Protein AF-A0A9W8YE17-F1 (afdb_monomer_lite)

Radius of gyration: 20.93 Å; chains: 1; bounding box: 46×34×62 Å

Sequence (144 aa):
MELRNLKTRTESGKFDDAQYILGQVRGTIGAIRYLSHTGTPEVNGFLTAIINNVGAQWRLSQQVHNANHPNDRTAIGDFWSEWVKDFYANFVIGNARNWAREAIDGLREAWTNSADPGAQQILDALTSLDTQLETLTIDTSLWF

Secondary structure (DSSP, 8-state):
--HHHHHHHHTS--HHHHHHHHHHHHHHHHHHHHHT--SSS-HHHHHHHHHHHHHHHHHHHHHHHHHH-TTS---HHHHHHHHHHHIIIIIIHHHHHHHHHHHHHHHHHHHTT---TTHHHHHHHHHHHHHHHHT-----TT--

pLDDT: mean 92.57, std 7.58, range [49.84, 98.31]

Structure (mmCIF, N/CA/C/O backbone):
data_AF-A0A9W8YE17-F1
#
_entry.id   AF-A0A9W8YE17-F1
#
loop_
_atom_site.group_PDB
_atom_site.id
_atom_site.type_symbol
_atom_site.label_atom_id
_atom_site.label_alt_id
_atom_site.label_comp_id
_atom_site.label_asym_id
_atom_site.label_entity_id
_atom_site.label_seq_id
_atom_site.pdbx_PDB_ins_code
_atom_site.Cartn_x
_atom_site.Cartn_y
_atom_site.Cartn_z
_atom_site.occupancy
_atom_site.B_iso_or_equiv
_atom_site.auth_seq_id
_atom_site.auth_comp_id
_atom_site.auth_asym_id
_atom_site.auth_atom_id
_atom_site.pdbx_PDB_model_num
ATOM 1 N N . MET A 1 1 ? -4.771 -12.500 -10.356 1.00 49.84 1 MET A N 1
ATOM 2 C CA . MET A 1 1 ? -3.600 -12.374 -11.250 1.00 49.84 1 MET A CA 1
ATOM 3 C C . MET A 1 1 ? -2.592 -13.428 -10.821 1.00 49.84 1 MET A C 1
ATOM 5 O O . MET A 1 1 ? -2.178 -13.392 -9.672 1.00 49.84 1 MET A O 1
ATOM 9 N N . GLU A 1 2 ? -2.282 -14.420 -11.657 1.00 54.09 2 GLU A N 1
ATOM 10 C CA . GLU A 1 2 ? -1.334 -15.476 -11.271 1.00 54.09 2 GLU A CA 1
ATOM 11 C C . GLU A 1 2 ? 0.106 -14.946 -11.272 1.00 54.09 2 GLU A C 1
ATOM 13 O O . GLU A 1 2 ? 0.588 -14.475 -12.302 1.00 54.09 2 GLU A O 1
ATOM 18 N N . LEU A 1 3 ? 0.806 -15.071 -10.140 1.00 57.03 3 LEU A N 1
ATOM 19 C CA . LEU A 1 3 ? 2.211 -14.662 -9.965 1.00 57.03 3 LEU A CA 1
ATOM 20 C C . LEU A 1 3 ? 3.154 -15.275 -11.019 1.00 57.03 3 LEU A C 1
ATOM 22 O O . LEU A 1 3 ? 4.118 -14.637 -11.433 1.00 57.03 3 LEU A O 1
ATOM 26 N N . ARG A 1 4 ? 2.835 -16.479 -11.519 1.00 60.03 4 ARG A N 1
ATOM 27 C CA . ARG A 1 4 ? 3.586 -17.152 -12.592 1.00 60.03 4 ARG A CA 1
ATOM 28 C C . ARG A 1 4 ? 3.620 -16.351 -13.895 1.00 60.03 4 ARG A C 1
ATOM 30 O O . ARG A 1 4 ? 4.678 -16.249 -14.502 1.00 60.03 4 ARG A O 1
ATOM 37 N N . ASN A 1 5 ? 2.512 -15.721 -14.283 1.00 72.44 5 ASN A N 1
ATOM 38 C CA . ASN A 1 5 ? 2.455 -14.915 -15.507 1.00 72.44 5 ASN A CA 1
ATOM 39 C C . ASN A 1 5 ? 3.241 -13.604 -15.389 1.00 72.44 5 ASN A C 1
ATOM 41 O O . ASN A 1 5 ? 3.601 -13.019 -16.405 1.00 72.44 5 ASN A O 1
ATOM 45 N N . LEU A 1 6 ? 3.491 -13.131 -14.168 1.00 72.38 6 LEU A N 1
ATOM 46 C CA . LEU A 1 6 ? 4.200 -11.880 -13.915 1.00 72.38 6 LEU A CA 1
ATOM 47 C C . LEU A 1 6 ? 5.708 -12.074 -14.073 1.00 72.38 6 LEU A C 1
ATOM 49 O O . LEU A 1 6 ? 6.324 -11.344 -14.842 1.00 72.38 6 LEU A O 1
ATOM 53 N N . LYS A 1 7 ? 6.249 -13.137 -13.460 1.00 79.00 7 LYS A N 1
ATOM 54 C CA . LYS A 1 7 ? 7.660 -13.524 -13.588 1.00 79.00 7 LYS A CA 1
ATOM 55 C C . LYS A 1 7 ? 8.067 -13.769 -15.047 1.00 79.00 7 LYS A C 1
ATOM 57 O O . LYS A 1 7 ? 9.062 -13.231 -15.523 1.00 79.00 7 LYS A O 1
ATOM 62 N N . THR A 1 8 ? 7.244 -14.509 -15.793 1.00 85.31 8 THR A N 1
ATOM 63 C CA . THR A 1 8 ? 7.493 -14.763 -17.220 1.00 85.31 8 THR A CA 1
ATOM 64 C C . THR A 1 8 ? 7.544 -13.476 -18.046 1.00 85.31 8 THR A C 1
ATOM 66 O O . THR A 1 8 ? 8.320 -13.391 -18.992 1.00 85.31 8 THR A O 1
ATOM 69 N N . ARG A 1 9 ? 6.738 -12.463 -17.703 1.00 85.50 9 ARG A N 1
ATOM 70 C CA . ARG A 1 9 ? 6.720 -11.181 -18.422 1.00 85.50 9 ARG A CA 1
ATOM 71 C C . ARG A 1 9 ? 7.920 -10.308 -18.078 1.00 85.50 9 ARG A C 1
ATOM 73 O O . ARG A 1 9 ? 8.522 -9.756 -18.995 1.00 85.50 9 ARG A O 1
ATOM 80 N N . THR A 1 10 ? 8.298 -10.221 -16.801 1.00 85.69 10 THR A N 1
ATOM 81 C CA . THR A 1 10 ? 9.501 -9.491 -16.355 1.00 85.69 10 THR A CA 1
ATOM 82 C C . THR A 1 10 ? 10.771 -10.015 -17.024 1.00 85.69 10 THR A C 1
ATOM 84 O O . THR A 1 10 ? 11.619 -9.226 -17.420 1.00 85.69 10 THR A O 1
ATOM 87 N N . GLU A 1 11 ? 10.863 -11.328 -17.237 1.00 86.44 11 GLU A N 1
ATOM 88 C CA . GLU A 1 11 ? 12.047 -11.987 -17.810 1.00 86.44 11 GLU A CA 1
ATOM 89 C C . GLU A 1 11 ? 12.011 -12.085 -19.347 1.00 86.44 11 GLU A C 1
ATOM 91 O O . GLU A 1 11 ? 12.956 -12.562 -19.969 1.00 86.44 11 GLU A O 1
ATOM 96 N N . SER A 1 12 ? 10.921 -11.657 -19.990 1.00 87.25 12 SER A N 1
ATOM 97 C CA . SER A 1 12 ? 10.678 -11.919 -21.418 1.00 87.25 12 SER A CA 1
ATOM 98 C C . SER A 1 12 ? 11.616 -11.180 -22.379 1.00 87.25 12 SER A C 1
ATOM 100 O O . SER A 1 12 ? 11.716 -11.571 -23.544 1.00 87.25 12 SER A O 1
ATOM 102 N N . GLY A 1 13 ? 12.223 -10.073 -21.936 1.00 84.75 13 GLY A N 1
ATOM 103 C CA . GLY A 1 13 ? 12.976 -9.148 -22.791 1.00 84.75 13 GLY A CA 1
ATOM 104 C C . GLY A 1 13 ? 12.131 -8.437 -23.861 1.00 84.75 13 GLY A C 1
ATOM 105 O O . GLY A 1 13 ? 12.689 -7.810 -24.758 1.00 84.75 13 GLY A O 1
ATOM 106 N N . LYS A 1 14 ? 10.794 -8.534 -23.810 1.00 90.00 14 LYS A N 1
ATOM 107 C CA . LYS A 1 14 ? 9.888 -7.927 -24.798 1.00 90.00 14 LYS A CA 1
ATOM 108 C C . LYS A 1 14 ? 9.396 -6.565 -24.338 1.00 90.00 14 LYS A C 1
ATOM 110 O O . LYS A 1 14 ? 8.910 -6.426 -23.216 1.00 90.00 14 LYS A O 1
ATOM 115 N N . PHE A 1 15 ? 9.451 -5.576 -25.230 1.00 89.12 15 PHE A N 1
ATOM 116 C CA . PHE A 1 15 ? 9.054 -4.199 -24.924 1.00 89.12 15 PHE A CA 1
ATOM 117 C C . PHE A 1 15 ? 7.623 -4.083 -24.381 1.00 89.12 15 PHE A C 1
ATOM 119 O O . PHE A 1 15 ? 7.409 -3.439 -23.356 1.00 89.12 15 PHE A O 1
ATOM 126 N N . ASP A 1 16 ? 6.654 -4.760 -25.000 1.00 90.56 16 ASP A N 1
ATOM 127 C CA . ASP A 1 16 ? 5.251 -4.719 -24.563 1.00 90.56 16 ASP A CA 1
ATOM 128 C C . ASP A 1 16 ? 5.052 -5.293 -23.154 1.00 90.56 16 ASP A C 1
ATOM 130 O O . ASP A 1 16 ? 4.290 -4.749 -22.350 1.00 90.56 16 ASP A O 1
ATOM 134 N N . ASP A 1 17 ? 5.770 -6.369 -22.826 1.00 91.44 17 ASP A N 1
ATOM 135 C CA . ASP A 1 17 ? 5.729 -6.967 -21.493 1.00 91.44 17 ASP A CA 1
ATOM 136 C C . ASP A 1 17 ? 6.375 -6.038 -20.456 1.00 91.44 17 ASP A C 1
ATOM 138 O O . ASP A 1 17 ? 5.831 -5.867 -19.362 1.00 91.44 17 ASP A O 1
ATOM 142 N N . ALA A 1 18 ? 7.467 -5.354 -20.812 1.00 92.31 18 ALA A N 1
ATOM 143 C CA . ALA A 1 18 ? 8.074 -4.339 -19.957 1.00 92.31 18 ALA A CA 1
ATOM 144 C C . ALA A 1 18 ? 7.129 -3.157 -19.699 1.00 92.31 18 ALA A C 1
ATOM 146 O O . ALA A 1 18 ? 6.943 -2.761 -18.547 1.00 92.31 18 ALA A O 1
ATOM 147 N N . GLN A 1 19 ? 6.467 -2.630 -20.733 1.00 92.69 19 GLN A N 1
ATOM 148 C CA . GLN A 1 19 ? 5.478 -1.557 -20.580 1.00 92.69 19 GLN A CA 1
ATOM 149 C C . GLN A 1 19 ? 4.294 -1.984 -19.710 1.00 92.69 19 GLN A C 1
ATOM 151 O O . GLN A 1 19 ? 3.849 -1.215 -18.854 1.00 92.69 19 GLN A O 1
ATOM 156 N N . TYR A 1 20 ? 3.810 -3.217 -19.880 1.00 92.12 20 TYR A N 1
ATOM 157 C CA . TYR A 1 20 ? 2.748 -3.765 -19.044 1.00 92.12 20 TYR A CA 1
ATOM 158 C C . TYR A 1 20 ? 3.152 -3.777 -17.566 1.00 92.12 20 TYR A C 1
ATOM 160 O O . TYR A 1 20 ? 2.420 -3.256 -16.722 1.00 92.12 20 TYR A O 1
ATOM 168 N N . ILE A 1 21 ? 4.328 -4.326 -17.248 1.00 93.06 21 ILE A N 1
ATOM 169 C CA . ILE A 1 21 ? 4.818 -4.426 -15.869 1.00 93.06 21 ILE A CA 1
ATOM 170 C C . ILE A 1 21 ? 5.080 -3.040 -15.269 1.00 93.06 21 ILE A C 1
ATOM 172 O O . ILE A 1 21 ? 4.636 -2.776 -14.151 1.00 93.06 21 ILE A O 1
ATOM 176 N N . LEU A 1 22 ? 5.696 -2.117 -16.018 1.00 95.12 22 LEU A N 1
ATOM 177 C CA . LEU A 1 22 ? 5.844 -0.718 -15.597 1.00 95.12 22 LEU A CA 1
ATOM 178 C C . LEU A 1 22 ? 4.485 -0.080 -15.278 1.00 95.12 22 LEU A C 1
ATOM 180 O O . LEU A 1 22 ? 4.355 0.643 -14.289 1.00 95.12 22 LEU A O 1
ATOM 184 N N . GLY A 1 23 ? 3.463 -0.362 -16.089 1.00 94.69 23 GLY A N 1
ATOM 185 C CA . GLY A 1 23 ? 2.087 0.063 -15.843 1.00 94.69 23 GLY A CA 1
ATOM 186 C C . GLY A 1 23 ? 1.524 -0.479 -14.528 1.00 94.69 23 GLY A C 1
ATOM 187 O O . GLY A 1 23 ? 0.930 0.280 -13.765 1.00 94.69 23 GLY A O 1
ATOM 188 N N . GLN A 1 24 ? 1.763 -1.756 -14.219 1.00 94.25 24 GLN A N 1
ATOM 189 C CA . GLN A 1 24 ? 1.333 -2.356 -12.952 1.00 94.25 24 GLN A CA 1
ATOM 190 C C . GLN A 1 24 ? 2.050 -1.724 -11.751 1.00 94.25 24 GLN A C 1
ATOM 192 O O . GLN A 1 24 ? 1.397 -1.358 -10.777 1.00 94.25 24 GLN A O 1
ATOM 197 N N . VAL A 1 25 ? 3.371 -1.524 -11.827 1.00 95.88 25 VAL A N 1
ATOM 198 C CA . VAL A 1 25 ? 4.145 -0.880 -10.749 1.00 95.88 25 VAL A CA 1
ATOM 199 C C . VAL A 1 25 ? 3.664 0.553 -10.504 1.00 95.88 25 VAL A C 1
ATOM 201 O O . VAL A 1 25 ? 3.418 0.940 -9.359 1.00 95.88 25 VAL A O 1
ATOM 204 N N . ARG A 1 26 ? 3.440 1.325 -11.576 1.00 97.00 26 ARG A N 1
ATOM 205 C CA . ARG A 1 26 ? 2.839 2.668 -11.499 1.00 97.00 26 ARG A CA 1
ATOM 206 C C . ARG A 1 26 ? 1.450 2.636 -10.869 1.00 97.00 26 ARG A C 1
ATOM 208 O O . ARG A 1 26 ? 1.154 3.487 -10.037 1.00 97.00 26 ARG A O 1
ATOM 215 N N . GLY A 1 27 ? 0.619 1.664 -11.243 1.00 95.62 27 GLY A N 1
ATOM 216 C CA . GLY A 1 27 ? -0.712 1.463 -10.673 1.00 95.62 27 GLY A CA 1
ATOM 217 C C . GLY A 1 27 ? -0.665 1.209 -9.167 1.00 95.62 27 GLY A C 1
ATOM 218 O O . GLY A 1 27 ? -1.382 1.866 -8.418 1.00 95.62 27 GLY A O 1
ATOM 219 N N . THR A 1 28 ? 0.234 0.335 -8.712 1.00 95.06 28 THR A N 1
ATOM 220 C CA . THR A 1 28 ? 0.440 0.040 -7.286 1.00 95.06 28 THR A CA 1
ATOM 221 C C . THR A 1 28 ? 0.881 1.280 -6.502 1.00 95.06 28 THR A C 1
ATOM 223 O O . THR A 1 28 ? 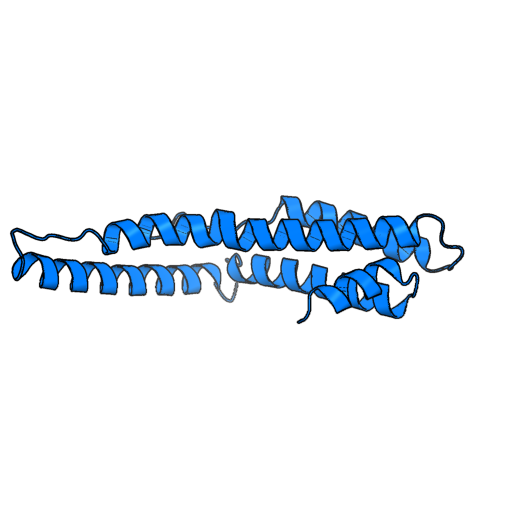0.281 1.606 -5.476 1.00 95.06 28 THR A O 1
ATOM 226 N N . ILE A 1 29 ? 1.876 2.023 -7.003 1.00 96.06 29 ILE A N 1
ATOM 227 C CA . ILE A 1 29 ? 2.320 3.294 -6.400 1.00 96.06 29 ILE A CA 1
ATOM 228 C C . ILE A 1 29 ? 1.167 4.305 -6.362 1.00 96.06 29 ILE A C 1
ATOM 230 O O . ILE A 1 29 ? 0.933 4.948 -5.337 1.00 96.06 29 ILE A O 1
ATOM 234 N N . GLY A 1 30 ? 0.439 4.438 -7.472 1.00 96.12 30 GLY A N 1
ATOM 235 C CA . GLY A 1 30 ? -0.695 5.345 -7.607 1.00 96.12 30 GLY A CA 1
ATOM 236 C C . GLY A 1 30 ? -1.819 5.030 -6.624 1.00 96.12 30 GLY A C 1
ATOM 237 O O . GLY A 1 30 ? -2.329 5.945 -5.986 1.00 96.12 30 GLY A O 1
ATOM 238 N N . ALA A 1 31 ? -2.156 3.753 -6.440 1.00 95.00 31 ALA A N 1
ATOM 239 C CA . ALA A 1 31 ? -3.185 3.319 -5.500 1.00 95.00 31 ALA A CA 1
ATOM 240 C C . ALA A 1 31 ? -2.826 3.672 -4.050 1.00 95.00 31 ALA A C 1
ATOM 242 O O . ALA A 1 31 ? -3.662 4.210 -3.328 1.00 95.00 31 ALA A O 1
ATOM 243 N N . ILE A 1 32 ? -1.577 3.442 -3.632 1.00 95.62 32 ILE A N 1
ATOM 244 C CA . ILE A 1 32 ? -1.134 3.814 -2.280 1.00 95.62 32 ILE A CA 1
ATOM 245 C C . ILE A 1 32 ? -1.163 5.331 -2.108 1.00 95.62 32 ILE A C 1
ATOM 247 O O . ILE A 1 32 ? -1.734 5.826 -1.142 1.00 95.62 32 ILE A O 1
ATOM 251 N N . ARG A 1 33 ? -0.624 6.088 -3.069 1.00 95.50 33 ARG A N 1
ATOM 252 C CA . ARG A 1 33 ? -0.662 7.558 -3.020 1.00 95.50 33 ARG A CA 1
ATOM 253 C C . ARG A 1 33 ? -2.080 8.112 -2.999 1.00 95.50 33 ARG A C 1
ATOM 255 O O . ARG A 1 33 ? -2.312 9.126 -2.351 1.00 95.50 33 ARG A O 1
ATOM 262 N N . TYR A 1 34 ? -3.009 7.456 -3.688 1.00 94.69 34 TYR A N 1
ATOM 263 C CA . TYR A 1 34 ? -4.419 7.813 -3.659 1.00 94.69 34 TYR A CA 1
ATOM 264 C C . TYR A 1 34 ? -5.003 7.643 -2.253 1.00 94.69 34 TYR A C 1
ATOM 266 O O . TYR A 1 34 ? -5.618 8.575 -1.752 1.00 94.69 34 TYR A O 1
ATOM 274 N N . LEU A 1 35 ? -4.747 6.517 -1.574 1.00 94.62 35 LEU A N 1
ATOM 275 C CA . LEU A 1 35 ? -5.187 6.302 -0.184 1.00 94.62 35 LEU A CA 1
ATOM 276 C C . LEU A 1 35 ? -4.593 7.318 0.804 1.00 94.62 35 LEU A C 1
ATOM 278 O O . LEU A 1 35 ? -5.202 7.624 1.829 1.00 94.62 35 LEU A O 1
ATOM 282 N N . SER A 1 36 ? -3.422 7.856 0.484 1.00 94.31 36 SER A N 1
ATOM 283 C CA . SER A 1 36 ? -2.718 8.863 1.286 1.00 94.31 36 SER A CA 1
ATOM 284 C C . SER A 1 36 ? -3.016 10.297 0.863 1.00 94.31 36 SER A C 1
ATOM 286 O O . SER A 1 36 ? -2.409 11.229 1.385 1.00 94.31 36 SER A O 1
ATOM 288 N N . HIS A 1 37 ? -3.909 10.502 -0.106 1.00 95.31 37 HIS A N 1
ATOM 289 C CA . HIS A 1 37 ? -4.169 11.823 -0.649 1.00 95.31 37 HIS A CA 1
ATOM 290 C C . HIS A 1 37 ? -4.983 12.679 0.332 1.00 95.31 37 HIS A C 1
ATOM 292 O O . HIS A 1 37 ? -6.090 12.311 0.723 1.00 95.31 37 HIS A O 1
ATOM 298 N N . THR A 1 38 ? -4.436 13.842 0.690 1.00 92.88 38 THR A N 1
ATOM 299 C CA . THR A 1 38 ? -5.042 14.840 1.594 1.00 92.88 38 THR A CA 1
ATOM 300 C C . THR A 1 38 ? -5.574 16.079 0.860 1.00 92.88 38 THR A C 1
ATOM 302 O O . THR A 1 38 ? -6.041 17.021 1.490 1.00 92.88 38 THR A O 1
ATOM 305 N N . GLY A 1 39 ? -5.478 16.106 -0.476 1.00 90.81 39 GLY A N 1
ATOM 306 C CA . GLY A 1 39 ? -5.996 17.189 -1.317 1.00 90.81 39 GLY A CA 1
ATOM 307 C C . GLY A 1 39 ? -7.496 17.056 -1.592 1.00 90.81 39 GLY A C 1
ATOM 308 O O . GLY A 1 39 ? -8.233 16.497 -0.794 1.00 90.81 39 GLY A O 1
ATOM 309 N N . THR A 1 40 ? -7.975 17.582 -2.724 1.00 91.75 40 THR A N 1
ATOM 310 C CA . THR A 1 40 ? -9.370 17.389 -3.162 1.00 91.75 40 THR A CA 1
ATOM 311 C C . THR A 1 40 ? -9.436 16.286 -4.226 1.00 91.75 40 THR A C 1
ATOM 313 O O . THR A 1 40 ? -8.882 16.488 -5.309 1.00 91.75 40 THR A O 1
ATOM 316 N N . PRO A 1 41 ? -10.138 15.159 -3.979 1.00 91.25 41 PRO A N 1
ATOM 317 C CA . PRO A 1 41 ? -10.881 14.809 -2.758 1.00 91.25 41 PRO A CA 1
ATOM 318 C C . PRO A 1 41 ? -9.978 14.332 -1.606 1.00 91.25 41 PRO A C 1
ATOM 320 O O . PRO A 1 41 ? -8.935 13.732 -1.848 1.00 91.25 41 PRO A O 1
ATOM 323 N N . GLU A 1 42 ? -10.401 14.536 -0.354 1.00 94.44 42 GLU A N 1
ATOM 324 C CA . GLU A 1 42 ? -9.618 14.165 0.840 1.00 94.44 42 GLU A CA 1
ATOM 325 C C . GLU A 1 42 ? -9.747 12.662 1.146 1.00 94.44 42 GLU A C 1
ATOM 327 O O . GLU A 1 42 ? -10.441 12.231 2.068 1.00 94.44 42 GLU A O 1
ATOM 332 N N . VAL A 1 43 ? -9.112 11.831 0.318 1.00 96.88 43 VAL A N 1
ATOM 333 C CA . VAL A 1 43 ? -9.239 10.364 0.369 1.00 96.88 43 VAL A CA 1
ATOM 334 C C . VAL A 1 43 ? -8.744 9.791 1.694 1.00 96.88 43 VAL A C 1
ATOM 336 O O . VAL A 1 43 ? -9.400 8.912 2.253 1.00 96.88 43 VAL A O 1
ATOM 339 N N . ASN A 1 44 ? -7.624 10.287 2.226 1.00 96.19 44 ASN A N 1
ATOM 340 C CA . ASN A 1 44 ? -7.102 9.810 3.507 1.00 96.19 44 ASN A CA 1
ATOM 341 C C . ASN A 1 44 ? -8.057 10.133 4.673 1.00 96.19 44 ASN A C 1
ATOM 343 O O . ASN A 1 44 ? -8.249 9.301 5.563 1.00 96.19 44 ASN A O 1
ATOM 347 N N . GLY A 1 45 ? -8.732 11.286 4.625 1.00 96.56 45 GLY A N 1
ATOM 348 C CA . GLY A 1 45 ? -9.783 11.649 5.577 1.00 96.56 45 GLY A CA 1
ATOM 349 C C . GLY A 1 45 ? -10.988 10.707 5.493 1.00 96.56 45 GLY A C 1
ATOM 350 O O . GLY A 1 45 ? -11.459 10.204 6.515 1.00 96.56 45 GLY A O 1
ATOM 351 N N . PHE A 1 46 ? -11.439 10.371 4.279 1.00 96.56 46 PHE A N 1
ATOM 352 C CA . PHE A 1 46 ? -12.495 9.368 4.088 1.00 96.56 46 PHE A CA 1
ATOM 353 C C . PHE A 1 46 ? -12.091 7.980 4.601 1.00 96.56 46 PHE A C 1
ATOM 355 O O . PHE A 1 46 ? -12.884 7.326 5.280 1.00 96.56 46 PHE A O 1
ATOM 362 N N . LEU A 1 47 ? -10.863 7.535 4.319 1.00 96.31 47 LEU A N 1
ATOM 363 C CA . LEU A 1 47 ? -10.339 6.273 4.842 1.00 96.31 47 LEU A CA 1
ATOM 364 C C . LEU A 1 47 ? -10.328 6.281 6.376 1.00 96.31 47 LEU A C 1
ATOM 366 O O . LEU A 1 47 ? -10.828 5.345 6.995 1.00 96.31 47 LEU A O 1
ATOM 370 N N . THR A 1 48 ? -9.837 7.360 6.985 1.00 96.75 48 THR A N 1
ATOM 371 C CA . THR A 1 48 ? -9.836 7.555 8.441 1.00 96.75 48 THR A CA 1
ATOM 372 C C . THR A 1 48 ? -11.242 7.439 9.029 1.00 96.75 48 THR A C 1
ATOM 374 O O . THR A 1 48 ? -11.450 6.703 9.995 1.00 96.75 48 THR A O 1
ATOM 377 N N . ALA A 1 49 ? -12.238 8.086 8.416 1.00 97.50 49 ALA A N 1
ATOM 378 C CA . ALA A 1 49 ? -13.626 8.002 8.864 1.00 97.50 49 ALA A CA 1
ATOM 379 C C . ALA A 1 49 ? -14.171 6.562 8.820 1.00 97.50 49 ALA A C 1
ATOM 381 O O . ALA A 1 49 ? -14.845 6.130 9.758 1.00 97.50 49 ALA A O 1
ATOM 382 N N . ILE A 1 50 ? -13.847 5.799 7.768 1.00 96.56 50 ILE A N 1
ATOM 383 C CA . ILE A 1 50 ? -14.241 4.388 7.640 1.00 96.56 50 ILE A CA 1
ATOM 384 C C . ILE A 1 50 ? -13.589 3.542 8.739 1.00 96.56 50 ILE A C 1
ATOM 386 O O . ILE A 1 50 ? -14.289 2.808 9.439 1.00 96.56 50 ILE A O 1
ATOM 390 N N . ILE A 1 51 ? -12.270 3.659 8.926 1.00 97.31 51 ILE A N 1
ATOM 391 C CA . ILE A 1 51 ? -11.532 2.880 9.933 1.00 97.31 51 ILE A CA 1
ATOM 392 C C . ILE A 1 51 ? -12.058 3.158 11.346 1.00 97.31 51 ILE A C 1
ATOM 394 O O . ILE A 1 51 ? -12.296 2.220 12.116 1.00 97.31 51 ILE A O 1
ATOM 398 N N . ASN A 1 52 ? -12.305 4.428 11.671 1.00 97.38 52 ASN A N 1
ATOM 399 C CA . ASN A 1 52 ? -12.816 4.826 12.981 1.00 97.38 52 ASN A CA 1
ATOM 400 C C . ASN A 1 52 ? -14.258 4.349 13.192 1.00 97.38 52 ASN A C 1
ATOM 402 O O . ASN A 1 52 ? -14.602 3.898 14.286 1.00 97.38 52 ASN A O 1
ATOM 406 N N . ASN A 1 53 ? -15.093 4.372 12.147 1.00 97.88 53 ASN A N 1
ATOM 407 C CA . ASN A 1 53 ? -16.457 3.856 12.227 1.00 97.88 53 ASN A CA 1
ATOM 408 C C . ASN A 1 53 ? -16.486 2.348 12.514 1.00 97.88 53 ASN A C 1
ATOM 410 O O . ASN A 1 53 ? -17.190 1.916 13.427 1.00 97.88 53 ASN A O 1
ATOM 414 N N . VAL A 1 54 ? -15.683 1.553 11.800 1.00 97.25 54 VAL A N 1
ATOM 415 C CA . VAL A 1 54 ? -15.573 0.107 12.055 1.00 97.25 54 VAL A CA 1
ATOM 416 C C . VAL A 1 54 ? -15.043 -0.154 13.470 1.00 97.25 54 VAL A C 1
ATOM 418 O O . VAL A 1 54 ? -15.582 -0.996 14.187 1.00 97.25 54 VAL A O 1
ATOM 421 N N . GLY A 1 55 ? -14.056 0.624 13.925 1.00 97.19 55 GLY A N 1
ATOM 422 C CA . GLY A 1 55 ? -13.549 0.532 15.297 1.00 97.19 55 GLY A CA 1
ATOM 423 C C . GLY A 1 55 ? -14.612 0.822 16.359 1.00 97.19 55 GLY A C 1
ATOM 424 O O . GLY A 1 55 ? -14.695 0.111 17.363 1.00 97.19 55 GLY A O 1
ATOM 425 N N . ALA A 1 56 ? -15.479 1.811 16.130 1.00 97.62 56 ALA A N 1
ATOM 426 C CA . ALA A 1 56 ? -16.599 2.105 17.022 1.00 97.62 56 ALA A CA 1
ATOM 427 C C . ALA A 1 56 ? -17.598 0.935 17.106 1.00 97.62 56 ALA A C 1
ATOM 429 O O . ALA A 1 56 ? -18.071 0.612 18.197 1.00 97.62 56 ALA A O 1
ATOM 430 N N . GLN A 1 57 ? -17.870 0.255 15.987 1.00 97.50 57 GLN A N 1
ATOM 431 C CA . GLN A 1 57 ? -18.745 -0.923 15.962 1.00 97.50 57 GLN A CA 1
ATOM 432 C C . GLN A 1 57 ? -18.144 -2.110 16.732 1.00 97.50 57 GLN A C 1
ATOM 434 O O . GL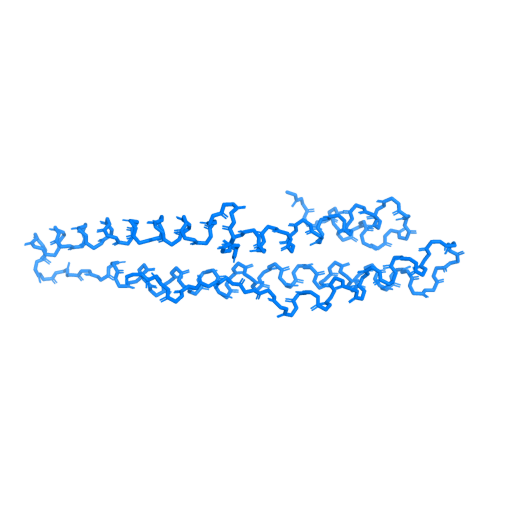N A 1 57 ? -18.856 -2.778 17.490 1.00 97.50 57 GLN A O 1
ATOM 439 N N . TRP A 1 58 ? -16.831 -2.344 16.611 1.00 97.56 58 TRP A N 1
ATOM 440 C CA . TRP A 1 58 ? -16.138 -3.362 17.407 1.00 97.56 58 TRP A CA 1
ATOM 441 C C . TRP A 1 58 ? -16.183 -3.058 18.903 1.00 97.56 58 TRP A C 1
ATOM 443 O O . TRP A 1 58 ? -16.496 -3.945 19.697 1.00 97.56 58 TRP A O 1
ATOM 453 N N . ARG A 1 59 ? -15.945 -1.801 19.301 1.00 97.69 59 ARG A N 1
ATOM 454 C CA . ARG A 1 59 ? -16.030 -1.377 20.709 1.00 97.69 59 ARG A CA 1
ATOM 455 C C . ARG A 1 59 ? -17.438 -1.532 21.276 1.00 97.69 59 ARG A C 1
ATOM 457 O O . ARG A 1 59 ? -17.585 -2.010 22.398 1.00 97.69 59 ARG A O 1
ATOM 464 N N . LEU A 1 60 ? -18.470 -1.177 20.512 1.00 97.38 60 LEU A N 1
ATOM 465 C CA . LEU A 1 60 ? -19.856 -1.383 20.932 1.00 97.38 60 LEU A CA 1
ATOM 466 C C . LEU A 1 60 ? -20.151 -2.875 21.140 1.00 97.38 60 LEU A C 1
ATOM 468 O O . LEU A 1 60 ? -20.682 -3.268 22.177 1.00 97.38 60 LEU A O 1
ATOM 472 N N . SER A 1 61 ? -19.745 -3.713 20.186 1.00 96.69 61 SER A N 1
ATOM 473 C CA . SER A 1 61 ? -19.930 -5.167 20.269 1.00 96.69 61 SER A CA 1
ATOM 474 C C . SER A 1 61 ? -19.198 -5.763 21.477 1.00 96.69 61 SER A C 1
ATOM 476 O O . SER A 1 61 ? -19.769 -6.565 22.214 1.00 96.69 61 SER A O 1
ATOM 478 N N . GLN A 1 62 ? -17.969 -5.309 21.743 1.00 97.75 62 GLN A N 1
ATOM 479 C CA . GLN A 1 62 ? -17.195 -5.669 22.933 1.00 97.75 62 GLN A CA 1
ATOM 480 C C . GLN A 1 62 ? -17.928 -5.310 24.228 1.00 97.75 62 GLN A C 1
ATOM 482 O O . GLN A 1 62 ? -17.983 -6.123 25.149 1.00 97.75 62 GLN A O 1
ATOM 487 N N . GLN A 1 63 ? -18.482 -4.097 24.322 1.00 97.94 63 GLN A N 1
ATOM 488 C CA . GLN A 1 63 ? -19.207 -3.647 25.513 1.00 97.94 63 GLN A CA 1
ATOM 489 C C . GLN A 1 63 ? -20.423 -4.532 25.788 1.00 97.94 63 GLN A C 1
ATOM 491 O O . GLN A 1 63 ? -20.603 -4.986 26.918 1.00 97.94 63 GLN A O 1
ATOM 496 N N . VAL A 1 64 ? -21.213 -4.828 24.752 1.00 98.00 64 VAL A N 1
ATOM 497 C CA . VAL A 1 64 ? -22.388 -5.703 24.862 1.00 98.00 64 VAL A CA 1
ATOM 498 C C . VAL A 1 64 ? -21.981 -7.125 25.256 1.00 98.00 64 VAL A C 1
ATOM 500 O O . VAL A 1 64 ? -22.590 -7.703 26.158 1.00 98.00 64 VAL A O 1
ATOM 503 N N . HIS A 1 65 ? -20.939 -7.689 24.639 1.00 97.56 65 HIS A N 1
ATOM 504 C CA . HIS A 1 65 ? -20.443 -9.023 24.995 1.00 97.56 65 HIS A CA 1
ATOM 505 C C . HIS A 1 65 ? -19.978 -9.076 26.451 1.00 97.56 65 HIS A C 1
ATOM 507 O O . HIS A 1 65 ? -20.439 -9.922 27.212 1.00 97.56 65 HIS A O 1
ATOM 513 N N . ASN A 1 66 ? -19.123 -8.137 26.858 1.00 98.31 66 ASN A N 1
ATOM 514 C CA . ASN A 1 66 ? -18.513 -8.115 28.188 1.00 98.31 66 ASN A CA 1
ATOM 515 C C . ASN A 1 66 ? -19.521 -7.829 29.309 1.00 98.31 66 ASN A C 1
ATOM 517 O O . ASN A 1 66 ? -19.296 -8.250 30.443 1.00 98.31 66 ASN A O 1
ATOM 521 N N . ALA A 1 67 ? -20.613 -7.115 29.016 1.00 98.06 67 ALA A N 1
ATOM 522 C CA . ALA A 1 67 ? -21.714 -6.919 29.957 1.00 98.06 67 ALA A CA 1
ATOM 523 C C . ALA A 1 67 ? -22.476 -8.228 30.232 1.00 98.06 67 ALA A C 1
ATOM 525 O O . ALA A 1 67 ? -22.897 -8.464 31.361 1.00 98.06 67 ALA A O 1
ATOM 526 N N . ASN A 1 68 ? -22.615 -9.088 29.218 1.00 98.12 68 ASN A N 1
ATOM 527 C CA . ASN A 1 68 ? -23.301 -10.379 29.328 1.00 98.12 68 ASN A CA 1
ATOM 528 C C . ASN A 1 68 ? -22.371 -11.529 29.761 1.00 98.12 68 ASN A C 1
ATOM 530 O O . ASN A 1 68 ? -22.847 -12.540 30.270 1.00 98.12 68 ASN A O 1
ATOM 534 N N . HIS A 1 69 ? -21.054 -11.367 29.602 1.00 97.62 69 HIS A N 1
ATOM 535 C CA . HIS A 1 69 ? -20.038 -12.373 29.924 1.00 97.62 69 HIS A CA 1
ATOM 536 C C . HIS A 1 69 ? -18.946 -11.785 30.837 1.00 97.62 69 HIS A C 1
ATOM 538 O O . HIS A 1 69 ? -17.797 -11.621 30.425 1.00 97.62 69 HIS A O 1
ATOM 544 N N . PRO A 1 70 ? -19.266 -11.454 32.104 1.00 95.25 70 PRO A N 1
ATOM 545 C CA . PRO A 1 70 ? -18.334 -10.756 32.994 1.00 95.25 70 PRO A CA 1
ATOM 546 C C . PRO A 1 70 ? -17.068 -11.561 33.326 1.00 95.25 70 PRO A C 1
ATOM 548 O O . PRO A 1 70 ? -16.035 -10.959 33.615 1.00 95.25 70 PRO A O 1
ATOM 551 N N . ASN A 1 71 ? -17.135 -12.894 33.247 1.00 97.88 71 ASN A N 1
ATOM 552 C CA . ASN A 1 71 ? -16.009 -13.799 33.504 1.00 97.88 71 ASN A CA 1
ATOM 553 C C . ASN A 1 71 ? -15.249 -14.213 32.227 1.00 97.88 71 ASN A C 1
ATOM 555 O O . ASN A 1 71 ? -14.241 -14.901 32.336 1.00 97.88 71 ASN A O 1
ATOM 559 N N . ASP A 1 72 ? -15.723 -13.816 31.041 1.00 96.62 72 ASP A N 1
ATOM 560 C CA . ASP A 1 72 ? -15.133 -14.160 29.738 1.00 96.62 72 ASP A CA 1
ATOM 561 C C . ASP A 1 72 ? -15.127 -12.927 28.824 1.00 96.62 72 ASP A C 1
ATOM 563 O O . ASP A 1 72 ? -15.892 -12.782 27.864 1.00 96.62 72 ASP A O 1
ATOM 567 N N . ARG A 1 73 ? -14.311 -11.953 29.230 1.00 97.12 73 ARG A N 1
ATOM 568 C CA . ARG A 1 73 ? -14.246 -10.640 28.592 1.00 97.12 73 ARG A CA 1
ATOM 569 C C . ARG A 1 73 ? -13.299 -10.663 27.400 1.00 97.12 73 ARG A C 1
ATOM 571 O O . ARG A 1 73 ? -12.228 -11.257 27.452 1.00 97.12 73 ARG A O 1
ATOM 578 N N . THR A 1 74 ? -13.652 -9.912 26.365 1.00 96.94 74 THR A N 1
ATOM 579 C CA . THR A 1 74 ? -12.849 -9.724 25.154 1.00 96.94 74 THR A CA 1
ATOM 580 C C . THR A 1 74 ? -12.352 -8.283 25.024 1.00 96.94 74 THR A C 1
ATOM 582 O O . THR A 1 74 ? -12.902 -7.359 25.636 1.00 96.94 74 THR A O 1
ATOM 585 N N . ALA A 1 75 ? -11.312 -8.099 24.209 1.00 96.88 75 ALA A N 1
ATOM 586 C CA . ALA A 1 75 ? -10.693 -6.811 23.882 1.00 96.88 75 ALA A CA 1
ATOM 587 C C . ALA A 1 75 ? -10.628 -6.583 22.354 1.00 96.88 75 ALA A C 1
ATOM 589 O O . ALA A 1 75 ? -9.652 -6.061 21.821 1.00 96.88 75 ALA A O 1
ATOM 590 N N . ILE A 1 76 ? -11.656 -7.028 21.621 1.00 96.31 76 ILE A N 1
ATOM 591 C CA . ILE A 1 76 ? -11.685 -7.002 20.148 1.00 96.31 76 ILE A CA 1
ATOM 592 C C . ILE A 1 76 ? -11.571 -5.581 19.561 1.00 96.31 76 ILE A C 1
ATOM 594 O O . ILE A 1 76 ? -11.018 -5.406 18.479 1.00 96.31 76 ILE A O 1
ATOM 598 N N . GLY A 1 77 ? -12.056 -4.557 20.270 1.00 96.06 77 GLY A N 1
ATOM 599 C CA . GLY A 1 77 ? -11.932 -3.158 19.862 1.00 96.06 77 GLY A CA 1
ATOM 600 C C . GLY A 1 77 ? -10.497 -2.636 19.951 1.00 96.06 77 GLY A C 1
ATOM 601 O O . GLY A 1 77 ? -10.066 -1.905 19.059 1.00 96.06 77 GLY A O 1
ATOM 602 N N . ASP A 1 78 ? -9.755 -3.042 20.984 1.00 95.19 78 ASP A N 1
ATOM 603 C CA . ASP A 1 78 ? -8.339 -2.689 21.140 1.00 95.19 78 ASP A CA 1
ATOM 604 C C . ASP A 1 78 ? -7.504 -3.435 20.095 1.00 95.19 78 ASP A C 1
ATOM 606 O O . ASP A 1 78 ? -6.734 -2.811 19.363 1.00 95.19 78 ASP A O 1
ATOM 610 N N . PHE A 1 79 ? -7.777 -4.735 19.913 1.00 96.00 79 PHE A N 1
ATOM 611 C CA . PHE A 1 79 ? -7.184 -5.541 18.845 1.00 96.00 79 PHE A CA 1
ATOM 612 C C . PHE A 1 79 ? 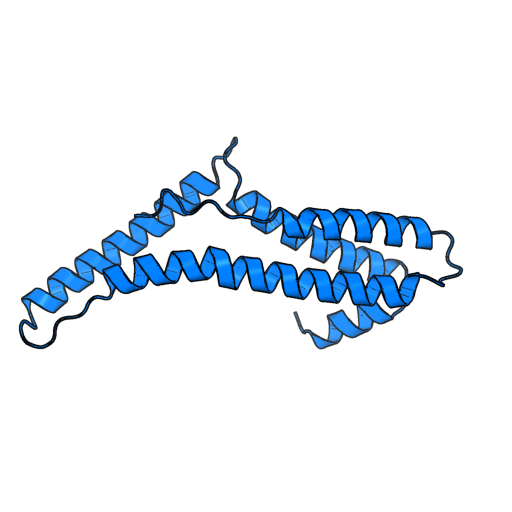-7.381 -4.904 17.465 1.00 96.00 79 PHE A C 1
ATOM 614 O O . PHE A 1 79 ? -6.410 -4.751 16.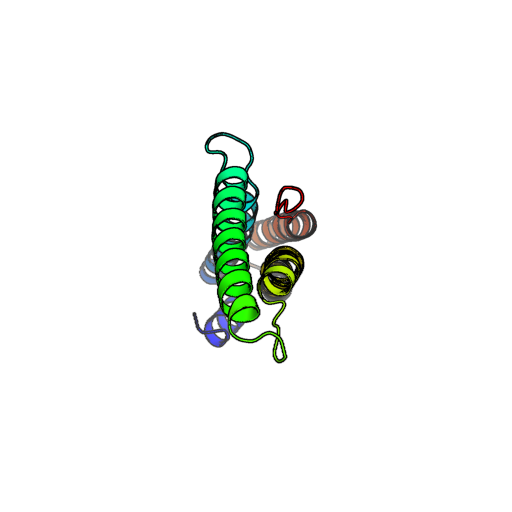733 1.00 96.00 79 PHE A O 1
ATOM 621 N N . TRP A 1 80 ? -8.606 -4.493 17.107 1.00 95.94 80 TRP A N 1
ATOM 622 C CA . TRP A 1 80 ? -8.865 -3.811 15.834 1.00 95.94 80 TRP A CA 1
ATOM 623 C C . TRP A 1 80 ? -7.978 -2.577 15.669 1.00 95.94 80 TRP A C 1
ATOM 625 O O . TRP A 1 80 ? -7.412 -2.366 14.598 1.00 95.94 80 TRP A O 1
ATOM 635 N N . SER A 1 81 ? -7.860 -1.774 16.728 1.00 94.25 81 SER A N 1
ATOM 636 C CA . SER A 1 81 ? -7.138 -0.508 16.686 1.00 94.25 81 SER A CA 1
ATOM 637 C C . SER A 1 81 ? -5.631 -0.687 16.455 1.00 94.25 81 SER A C 1
ATOM 639 O O . SER A 1 81 ? -5.016 0.034 15.671 1.00 94.25 81 SER A O 1
ATOM 641 N N . GLU A 1 82 ? -5.027 -1.702 17.060 1.00 94.06 82 GLU A N 1
ATOM 642 C CA . GLU A 1 82 ? -3.618 -2.020 16.825 1.00 94.06 82 GLU A CA 1
ATOM 643 C C . GLU A 1 82 ? -3.437 -2.686 15.458 1.00 94.06 82 GLU A C 1
ATOM 645 O O . GLU A 1 82 ? -2.672 -2.214 14.612 1.00 94.06 82 GLU A O 1
ATOM 650 N N . TRP A 1 83 ? -4.224 -3.732 15.199 1.00 96.00 83 TRP A N 1
ATOM 651 C CA . TRP A 1 83 ? -4.098 -4.556 14.005 1.00 96.00 83 TRP A CA 1
ATOM 652 C C . TRP A 1 83 ? -4.281 -3.759 12.717 1.00 96.00 83 TRP A C 1
ATOM 654 O O . TRP A 1 83 ? -3.542 -3.970 11.760 1.00 96.00 83 TRP A O 1
ATOM 664 N N . VAL A 1 84 ? -5.246 -2.837 12.658 1.00 97.00 84 VAL A N 1
ATOM 665 C CA . VAL A 1 84 ? -5.529 -2.117 11.412 1.00 97.00 84 VAL A CA 1
ATOM 666 C C . VAL A 1 84 ? -4.396 -1.161 11.036 1.00 97.00 84 VAL A C 1
ATOM 668 O O . VAL A 1 84 ? -4.065 -1.061 9.852 1.00 97.00 84 VAL A O 1
ATOM 671 N N . LYS A 1 85 ? -3.753 -0.515 12.024 1.00 94.44 85 LYS A N 1
ATOM 672 C CA . LYS A 1 85 ? -2.562 0.326 11.807 1.00 94.44 85 LYS A CA 1
ATOM 673 C C . LYS A 1 85 ? -1.429 -0.509 11.221 1.00 94.44 85 LYS A C 1
ATOM 675 O O . LYS A 1 85 ? -0.904 -0.155 10.166 1.00 94.44 85 LYS A O 1
ATOM 680 N N . ASP A 1 86 ? -1.134 -1.654 11.831 1.00 94.00 86 ASP A N 1
ATOM 681 C CA . ASP A 1 86 ? -0.110 -2.577 11.335 1.00 94.00 86 ASP A CA 1
ATOM 682 C C . ASP A 1 86 ? -0.454 -3.152 9.958 1.00 94.00 86 ASP A C 1
ATOM 684 O O . ASP A 1 86 ? 0.415 -3.280 9.092 1.00 94.00 86 ASP A O 1
ATOM 688 N N . PHE A 1 87 ? -1.727 -3.459 9.713 1.00 94.75 87 PHE A N 1
ATOM 689 C CA . PHE A 1 87 ? -2.185 -3.978 8.434 1.00 94.75 87 PHE A CA 1
ATOM 690 C C . PHE A 1 87 ? -1.884 -2.995 7.297 1.00 94.75 87 PHE A C 1
ATOM 692 O O . PHE A 1 87 ? -1.305 -3.389 6.288 1.00 94.75 87 PHE A O 1
ATOM 699 N N . TYR A 1 88 ? -2.205 -1.710 7.443 1.00 94.56 88 TYR A N 1
ATOM 700 C CA . TYR A 1 88 ? -1.909 -0.744 6.383 1.00 94.56 88 TYR A CA 1
ATOM 701 C C . TYR A 1 88 ? -0.431 -0.347 6.336 1.00 94.56 88 TYR A C 1
ATOM 703 O O . TYR A 1 88 ? 0.165 -0.374 5.256 1.00 94.56 88 TYR A O 1
ATOM 711 N N . ALA A 1 89 ? 0.169 -0.011 7.481 1.00 87.75 89 ALA A N 1
ATOM 712 C CA . ALA A 1 89 ? 1.538 0.495 7.538 1.00 87.75 89 ALA A CA 1
ATOM 713 C C . ALA A 1 89 ? 2.573 -0.568 7.143 1.00 87.75 89 ALA A C 1
ATOM 715 O O . ALA A 1 89 ? 3.515 -0.272 6.407 1.00 87.75 89 ALA A O 1
ATOM 716 N N . ASN A 1 90 ? 2.377 -1.813 7.586 1.00 88.44 90 ASN A N 1
ATOM 717 C CA . ASN A 1 90 ? 3.353 -2.883 7.403 1.00 88.44 90 ASN A CA 1
ATOM 718 C C . ASN A 1 90 ? 2.912 -3.866 6.323 1.00 88.44 90 ASN A C 1
ATOM 720 O O . ASN A 1 90 ? 3.669 -4.126 5.389 1.00 88.44 90 ASN A O 1
ATOM 724 N N . PHE A 1 91 ? 1.693 -4.404 6.409 1.00 92.81 91 PHE A N 1
ATOM 725 C CA . PHE A 1 91 ? 1.279 -5.455 5.480 1.00 92.81 91 PHE A CA 1
ATOM 726 C C . PHE A 1 91 ? 0.994 -4.904 4.076 1.00 92.81 91 PHE A C 1
ATOM 728 O O . PHE A 1 91 ? 1.618 -5.358 3.119 1.00 92.81 91 PHE A O 1
ATOM 735 N N . VAL A 1 92 ? 0.111 -3.916 3.918 1.00 93.69 92 VAL A N 1
ATOM 736 C CA . VAL A 1 92 ? -0.263 -3.376 2.597 1.00 93.69 92 VAL A CA 1
ATOM 737 C C . VAL A 1 92 ? 0.934 -2.713 1.918 1.00 93.69 92 VAL A C 1
ATOM 739 O O . VAL A 1 92 ? 1.285 -3.082 0.796 1.00 93.69 92 VAL A O 1
ATOM 742 N N . ILE A 1 93 ? 1.589 -1.767 2.596 1.00 94.62 93 ILE A N 1
ATOM 743 C CA . ILE A 1 93 ? 2.728 -1.042 2.017 1.00 94.62 93 ILE A CA 1
ATOM 744 C C . ILE A 1 93 ? 3.931 -1.973 1.828 1.00 94.62 93 ILE A C 1
ATOM 746 O O . ILE A 1 93 ? 4.579 -1.918 0.783 1.00 94.62 93 ILE A O 1
ATOM 750 N N . GLY A 1 94 ? 4.224 -2.849 2.794 1.00 93.44 94 GLY A N 1
ATOM 751 C CA . GLY A 1 94 ? 5.334 -3.797 2.697 1.00 93.44 94 GLY A CA 1
ATOM 752 C C . GLY A 1 94 ? 5.171 -4.771 1.531 1.00 93.44 94 GLY A C 1
ATOM 753 O O . GLY A 1 94 ? 6.093 -4.918 0.732 1.00 93.44 94 GLY A O 1
ATOM 754 N N . ASN A 1 95 ? 3.988 -5.371 1.361 1.00 91.69 95 ASN A N 1
ATOM 755 C CA . ASN A 1 95 ? 3.727 -6.260 0.223 1.00 91.69 95 ASN A CA 1
ATOM 756 C C . ASN A 1 95 ? 3.794 -5.515 -1.113 1.00 91.69 95 ASN A C 1
ATOM 758 O O . ASN A 1 95 ? 4.377 -6.028 -2.064 1.00 91.69 95 ASN A O 1
ATOM 762 N N . ALA A 1 96 ? 3.242 -4.302 -1.187 1.00 93.00 96 ALA A N 1
ATOM 763 C CA . ALA A 1 96 ? 3.303 -3.493 -2.399 1.00 93.00 96 ALA A CA 1
ATOM 764 C C . ALA A 1 96 ? 4.743 -3.133 -2.787 1.00 93.00 96 ALA A C 1
ATOM 766 O O . ALA A 1 96 ? 5.104 -3.255 -3.958 1.00 93.00 96 ALA A O 1
ATOM 767 N N . ARG A 1 97 ? 5.573 -2.734 -1.812 1.00 94.50 97 ARG A N 1
ATOM 768 C CA . ARG A 1 97 ? 7.002 -2.464 -2.023 1.00 94.50 97 ARG A CA 1
ATOM 769 C C . ARG A 1 97 ? 7.750 -3.711 -2.471 1.00 94.50 97 ARG A C 1
ATOM 771 O O . ARG A 1 97 ? 8.460 -3.641 -3.466 1.00 94.50 97 ARG A O 1
ATOM 778 N N . ASN A 1 98 ? 7.581 -4.832 -1.772 1.00 92.75 98 ASN A N 1
ATOM 779 C CA . ASN A 1 98 ? 8.288 -6.074 -2.089 1.00 92.75 98 ASN A CA 1
ATOM 780 C C . ASN A 1 98 ? 7.947 -6.557 -3.498 1.00 92.75 98 ASN A C 1
ATOM 782 O O . ASN A 1 98 ? 8.845 -6.757 -4.308 1.00 92.75 98 ASN A O 1
ATOM 786 N N . TRP A 1 99 ? 6.656 -6.637 -3.824 1.00 91.81 99 TRP A N 1
ATOM 787 C CA . TRP A 1 99 ? 6.212 -7.027 -5.159 1.00 91.81 99 TRP A CA 1
ATOM 788 C C . TRP A 1 99 ? 6.738 -6.076 -6.247 1.00 91.81 99 TRP A C 1
ATOM 790 O O . TRP A 1 99 ? 7.199 -6.525 -7.295 1.00 91.81 99 TRP A O 1
ATOM 800 N N . ALA A 1 100 ? 6.692 -4.759 -6.010 1.00 94.94 100 ALA A N 1
ATOM 801 C CA . ALA A 1 100 ? 7.156 -3.783 -6.990 1.00 94.94 100 ALA A CA 1
ATOM 802 C C . ALA A 1 100 ? 8.676 -3.843 -7.192 1.00 94.94 100 ALA A C 1
ATOM 804 O O . ALA A 1 100 ? 9.123 -3.750 -8.332 1.00 94.94 100 ALA A O 1
ATOM 805 N N . ARG A 1 101 ? 9.456 -4.040 -6.121 1.00 94.75 101 ARG A N 1
ATOM 806 C CA . ARG A 1 101 ? 10.912 -4.228 -6.206 1.00 94.75 101 ARG A CA 1
ATOM 807 C C . ARG A 1 101 ? 11.269 -5.496 -6.967 1.00 94.75 101 ARG A C 1
ATOM 809 O O . ARG A 1 101 ? 12.055 -5.417 -7.899 1.00 94.75 101 ARG A O 1
ATOM 816 N N . GLU A 1 102 ? 10.627 -6.624 -6.665 1.00 93.06 102 GLU A N 1
ATOM 817 C CA . GLU A 1 102 ? 10.839 -7.874 -7.411 1.00 93.06 102 GLU A CA 1
ATOM 818 C C . GLU A 1 102 ? 10.566 -7.696 -8.913 1.00 93.06 102 GLU A C 1
ATOM 820 O O . GLU A 1 102 ? 11.338 -8.157 -9.754 1.00 93.06 102 GLU A O 1
ATOM 825 N N . ALA A 1 103 ? 9.492 -6.981 -9.266 1.00 93.12 103 ALA A N 1
ATOM 826 C CA . ALA A 1 103 ? 9.174 -6.685 -10.659 1.00 93.12 103 ALA A CA 1
ATOM 827 C C . ALA A 1 103 ? 10.196 -5.738 -11.314 1.00 93.12 103 ALA A C 1
ATOM 829 O O . ALA A 1 103 ? 10.548 -5.921 -12.483 1.00 93.12 103 ALA A O 1
ATOM 830 N N . ILE A 1 104 ? 10.667 -4.730 -10.574 1.00 94.75 104 ILE A N 1
ATOM 831 C CA . ILE A 1 104 ? 11.690 -3.788 -11.035 1.00 94.75 104 ILE A CA 1
ATOM 832 C C . ILE A 1 104 ? 13.012 -4.509 -11.281 1.00 94.75 104 ILE A C 1
ATOM 834 O O . ILE A 1 104 ? 13.601 -4.327 -12.344 1.00 94.75 104 ILE A O 1
ATOM 838 N N . ASP A 1 105 ? 13.457 -5.336 -10.339 1.00 94.00 105 ASP A N 1
ATOM 839 C CA . ASP A 1 105 ? 14.727 -6.051 -10.424 1.00 94.00 105 ASP A CA 1
ATOM 840 C C . ASP A 1 105 ? 14.712 -7.071 -11.563 1.00 94.00 105 ASP A C 1
ATOM 842 O O . ASP A 1 105 ? 15.645 -7.094 -12.366 1.00 94.00 105 ASP A O 1
ATOM 846 N N . GLY A 1 106 ? 13.615 -7.822 -11.718 1.00 92.56 106 GLY A N 1
ATOM 847 C CA . GLY A 1 106 ? 13.455 -8.756 -12.833 1.00 92.56 106 GLY A CA 1
ATOM 848 C C . GLY A 1 106 ? 13.498 -8.066 -14.202 1.00 92.56 106 GLY A C 1
ATOM 849 O O . GLY A 1 106 ? 14.168 -8.543 -15.117 1.00 92.56 106 GLY A O 1
ATOM 850 N N . LEU A 1 107 ? 12.843 -6.906 -14.351 1.00 94.06 107 LEU A N 1
ATOM 851 C CA . LEU A 1 107 ? 12.973 -6.119 -15.582 1.00 94.06 107 LEU A CA 1
ATOM 852 C C . LEU A 1 107 ? 14.381 -5.547 -15.751 1.00 94.06 107 LEU A C 1
ATOM 854 O O . LEU A 1 107 ? 14.921 -5.568 -16.853 1.00 94.06 107 LEU A O 1
ATOM 858 N N . ARG A 1 108 ? 14.993 -5.023 -14.690 1.00 95.19 108 ARG A N 1
ATOM 859 C CA . ARG A 1 108 ? 16.332 -4.433 -14.761 1.00 95.19 108 ARG A CA 1
ATOM 860 C C . ARG A 1 108 ? 17.346 -5.471 -15.244 1.00 95.19 108 ARG A C 1
ATOM 862 O O . ARG A 1 108 ? 18.128 -5.167 -16.143 1.00 95.19 108 ARG A O 1
ATOM 869 N N . GLU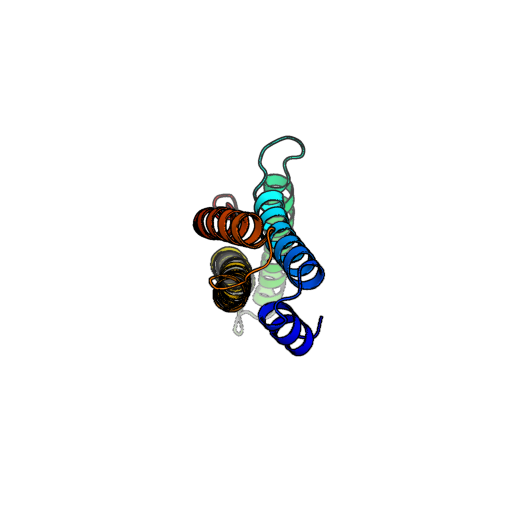 A 1 109 ? 17.281 -6.697 -14.731 1.00 93.44 109 GLU A N 1
ATOM 870 C CA . GLU A 1 109 ? 18.121 -7.815 -15.174 1.00 93.44 109 GLU A CA 1
ATOM 871 C C . GLU A 1 109 ? 17.926 -8.129 -16.664 1.00 93.44 109 GLU A C 1
ATOM 873 O O . GLU A 1 109 ? 18.902 -8.177 -17.415 1.00 93.44 109 GLU A O 1
ATOM 878 N N . ALA A 1 110 ? 16.677 -8.260 -17.122 1.00 92.69 110 ALA A N 1
ATOM 879 C CA . ALA A 1 110 ? 16.388 -8.601 -18.515 1.00 92.69 110 ALA A CA 1
ATOM 880 C C . ALA A 1 110 ? 16.779 -7.488 -19.511 1.00 92.69 110 ALA A C 1
ATOM 882 O O . ALA A 1 110 ? 17.043 -7.770 -20.681 1.00 92.69 110 ALA A O 1
ATOM 883 N N . TRP A 1 111 ? 16.823 -6.227 -19.066 1.00 94.06 111 TRP A N 1
ATOM 884 C CA . TRP A 1 111 ? 16.979 -5.066 -19.947 1.00 94.06 111 TRP A CA 1
ATOM 885 C C . TRP A 1 111 ? 18.351 -4.387 -19.909 1.00 94.06 111 TRP A C 1
ATOM 887 O O . TRP A 1 111 ? 18.678 -3.676 -20.857 1.00 94.06 111 TRP A O 1
ATOM 897 N N . THR A 1 112 ? 19.180 -4.620 -18.884 1.00 92.69 112 THR A N 1
ATOM 898 C CA . THR A 1 112 ? 20.480 -3.929 -18.710 1.00 92.69 112 THR A CA 1
ATOM 899 C C . THR A 1 112 ? 21.423 -4.087 -19.908 1.00 92.69 112 THR A C 1
ATOM 901 O O . THR A 1 112 ? 22.146 -3.155 -20.245 1.00 92.69 112 THR A O 1
ATOM 904 N N . ASN A 1 113 ? 21.394 -5.241 -20.579 1.00 89.50 113 ASN A N 1
ATOM 905 C CA . ASN A 1 113 ? 22.235 -5.526 -21.749 1.00 89.50 113 ASN A CA 1
ATOM 906 C C . ASN A 1 113 ? 21.424 -5.657 -23.048 1.00 89.50 113 ASN A C 1
ATOM 908 O O . ASN A 1 113 ? 21.903 -6.236 -24.023 1.00 89.50 113 ASN A O 1
ATOM 912 N N . SER A 1 114 ? 20.176 -5.182 -23.056 1.00 91.19 114 SER A N 1
ATOM 913 C CA . SER A 1 114 ? 19.324 -5.275 -24.239 1.00 91.19 114 SER A CA 1
ATOM 914 C C . SER A 1 114 ? 19.858 -4.384 -25.363 1.00 91.19 114 SER A C 1
ATOM 916 O O . SER A 1 114 ? 20.245 -3.240 -25.136 1.00 91.19 114 SER A O 1
ATOM 918 N N . ALA A 1 115 ? 19.850 -4.905 -26.592 1.00 89.81 115 ALA A N 1
ATOM 919 C CA . ALA A 1 115 ? 20.180 -4.141 -27.797 1.00 89.81 115 ALA A CA 1
ATOM 920 C C . ALA A 1 115 ? 18.989 -3.316 -28.327 1.00 89.81 115 ALA A C 1
ATOM 922 O O . ALA A 1 115 ? 19.113 -2.643 -29.351 1.00 89.81 115 ALA A O 1
ATOM 923 N N . ASP A 1 116 ? 17.828 -3.395 -27.667 1.00 90.38 116 ASP A N 1
ATOM 924 C CA . ASP A 1 116 ? 16.632 -2.646 -28.045 1.00 90.38 116 ASP A CA 1
ATOM 925 C C . ASP A 1 116 ? 16.854 -1.128 -27.851 1.00 90.38 116 ASP A C 1
ATOM 927 O O . ASP A 1 116 ? 17.281 -0.709 -26.770 1.00 90.38 116 ASP A O 1
ATOM 931 N N . PRO A 1 117 ? 16.544 -0.274 -28.847 1.00 89.62 117 PRO A N 1
ATOM 932 C CA . PRO A 1 117 ? 16.691 1.180 -28.723 1.00 89.62 117 PRO A CA 1
ATOM 933 C C . PRO A 1 117 ? 15.909 1.799 -27.551 1.00 89.62 117 PRO A C 1
ATOM 935 O O . PRO A 1 117 ? 16.278 2.864 -27.057 1.00 89.62 117 PRO A O 1
ATOM 938 N N . GLY A 1 118 ? 14.833 1.150 -27.101 1.00 89.12 118 GLY A N 1
ATOM 939 C CA . GLY A 1 118 ? 14.017 1.553 -25.959 1.00 89.12 118 GLY A CA 1
ATOM 940 C C . GLY A 1 118 ? 14.564 1.115 -24.598 1.00 89.12 118 GLY A C 1
ATOM 941 O O . GLY A 1 118 ? 13.980 1.480 -23.577 1.00 89.12 118 GLY A O 1
ATOM 942 N N . ALA A 1 119 ? 15.672 0.367 -24.538 1.00 93.06 119 ALA A N 1
ATOM 943 C CA . ALA A 1 119 ? 16.192 -0.183 -23.285 1.00 93.06 119 ALA A CA 1
ATOM 944 C C . ALA A 1 119 ? 16.513 0.896 -22.244 1.00 93.06 119 ALA A C 1
ATOM 946 O O . ALA A 1 119 ? 16.107 0.775 -21.087 1.00 93.06 119 ALA A O 1
ATOM 947 N N . GLN A 1 120 ? 17.145 1.998 -22.660 1.00 94.31 120 GLN A N 1
ATOM 948 C CA . GLN A 1 120 ? 17.459 3.097 -21.745 1.00 94.31 120 GLN A CA 1
ATOM 949 C C . GLN A 1 120 ? 16.192 3.724 -21.146 1.00 94.31 120 GLN A C 1
ATOM 951 O O . GLN A 1 120 ? 16.134 3.973 -19.945 1.00 94.31 120 GLN A O 1
ATOM 956 N N . GLN A 1 121 ? 15.137 3.896 -21.950 1.00 94.19 121 GLN A N 1
ATOM 957 C CA . GLN A 1 121 ? 13.862 4.439 -21.477 1.00 94.19 121 GLN A CA 1
ATOM 958 C C . GLN A 1 121 ? 13.224 3.547 -20.399 1.00 94.19 121 GLN A C 1
ATOM 960 O O . GLN A 1 121 ? 12.645 4.056 -19.435 1.00 94.19 121 GLN A O 1
ATOM 965 N N . ILE A 1 122 ? 13.319 2.223 -20.553 1.00 94.88 122 ILE A N 1
ATOM 966 C CA . ILE A 1 122 ? 12.845 1.266 -19.547 1.00 94.88 122 ILE A CA 1
ATOM 967 C C . ILE A 1 122 ? 13.662 1.409 -18.258 1.00 94.88 122 ILE A C 1
ATOM 969 O O . ILE A 1 122 ? 13.076 1.575 -17.190 1.00 94.88 122 ILE A O 1
ATOM 973 N N . LEU A 1 123 ? 14.995 1.403 -18.343 1.00 96.12 123 LEU A N 1
ATOM 974 C CA . LEU A 1 123 ? 15.887 1.484 -17.177 1.00 96.12 123 LEU A CA 1
ATOM 975 C C . LEU A 1 123 ? 15.729 2.800 -16.393 1.00 96.12 123 LEU A C 1
ATOM 977 O O . LEU A 1 123 ? 15.707 2.790 -15.156 1.00 96.12 123 LEU A O 1
ATOM 981 N N . ASP A 1 124 ? 15.539 3.920 -17.090 1.00 96.44 124 ASP A N 1
ATOM 982 C CA . ASP A 1 124 ? 15.273 5.221 -16.469 1.00 96.44 124 ASP A CA 1
ATOM 983 C C . ASP A 1 124 ? 13.927 5.215 -15.728 1.00 96.44 124 ASP A C 1
ATOM 985 O O . ASP A 1 124 ? 13.821 5.676 -14.585 1.00 96.44 124 ASP A O 1
ATOM 989 N N . ALA A 1 125 ? 12.891 4.633 -16.344 1.00 96.44 125 ALA A N 1
ATOM 990 C CA . ALA A 1 125 ? 11.585 4.483 -15.710 1.00 96.44 125 ALA A CA 1
ATOM 991 C C . ALA A 1 125 ? 11.659 3.599 -14.456 1.00 96.44 125 ALA A C 1
ATOM 993 O O . ALA A 1 125 ? 11.066 3.951 -13.437 1.00 96.44 125 ALA A O 1
ATOM 994 N N . LEU A 1 126 ? 12.403 2.491 -14.506 1.00 96.19 126 LEU A N 1
ATOM 995 C CA . LEU A 1 126 ? 12.621 1.607 -13.359 1.00 96.19 126 LEU A CA 1
ATOM 996 C C . LEU A 1 126 ? 13.293 2.345 -12.201 1.00 96.19 126 LEU A C 1
ATOM 998 O O . LEU A 1 126 ? 12.807 2.282 -11.078 1.00 96.19 126 LEU A O 1
ATOM 1002 N N . THR A 1 127 ? 14.351 3.108 -12.480 1.00 96.44 127 THR A N 1
ATOM 1003 C CA . THR A 1 127 ? 15.060 3.914 -11.472 1.00 96.44 127 THR A CA 1
ATOM 1004 C C . THR A 1 127 ? 14.138 4.944 -10.813 1.00 96.44 127 THR A C 1
ATOM 1006 O O . THR A 1 127 ? 14.140 5.112 -9.589 1.00 96.44 127 THR A O 1
ATOM 1009 N N . SER A 1 128 ? 13.292 5.604 -11.610 1.00 96.44 128 SER A N 1
ATOM 1010 C CA . SER A 1 128 ? 12.297 6.546 -11.091 1.00 96.44 128 SER A CA 1
ATOM 1011 C C . SER A 1 128 ? 11.257 5.864 -10.201 1.00 96.44 128 SER A C 1
ATOM 1013 O O . SER A 1 128 ? 10.886 6.414 -9.163 1.00 96.44 128 SER A O 1
ATOM 1015 N N . LEU A 1 129 ? 10.764 4.685 -10.586 1.00 96.56 129 LEU A N 1
ATOM 1016 C CA . LEU A 1 129 ? 9.762 3.954 -9.807 1.00 96.56 129 LEU A CA 1
ATOM 1017 C C . LEU A 1 129 ? 10.340 3.429 -8.494 1.00 96.56 129 LEU A C 1
ATOM 1019 O O . LEU A 1 129 ? 9.695 3.580 -7.463 1.00 96.56 129 LEU A O 1
ATOM 1023 N N . ASP A 1 130 ? 11.561 2.904 -8.524 1.00 95.06 130 ASP A N 1
ATOM 1024 C CA . ASP A 1 130 ? 12.282 2.396 -7.353 1.00 95.06 130 ASP A CA 1
ATOM 1025 C C . ASP A 1 130 ? 12.425 3.486 -6.278 1.00 95.06 130 ASP A C 1
ATOM 1027 O O . ASP A 1 130 ? 12.012 3.319 -5.132 1.00 95.06 130 ASP A O 1
ATOM 1031 N N . THR A 1 131 ? 12.839 4.689 -6.691 1.00 94.94 131 THR A N 1
ATOM 1032 C CA . THR A 1 131 ? 12.914 5.867 -5.805 1.00 94.94 131 THR A CA 1
ATOM 1033 C C . THR A 1 131 ? 11.557 6.213 -5.177 1.00 94.94 131 THR A C 1
ATOM 1035 O O . THR A 1 131 ? 11.471 6.605 -4.013 1.00 94.94 131 THR A O 1
ATOM 1038 N N . GLN A 1 132 ? 10.464 6.074 -5.933 1.00 95.50 132 GLN A N 1
ATOM 1039 C CA . GLN A 1 132 ? 9.121 6.378 -5.434 1.00 95.50 132 GLN A CA 1
ATOM 1040 C C . GLN A 1 132 ? 8.637 5.368 -4.387 1.00 95.50 132 GLN A C 1
ATOM 1042 O O . GLN A 1 132 ? 7.875 5.765 -3.499 1.00 95.50 132 GLN A O 1
ATOM 1047 N N . LEU A 1 133 ? 9.078 4.106 -4.454 1.00 94.06 133 LEU A N 1
ATOM 1048 C CA . LEU A 1 133 ? 8.703 3.064 -3.493 1.00 94.06 133 LEU A CA 1
ATOM 1049 C C . LEU A 1 133 ? 9.141 3.404 -2.065 1.00 94.06 133 LEU A C 1
ATOM 1051 O O . LEU A 1 133 ? 8.382 3.155 -1.124 1.00 94.06 133 LEU A O 1
ATOM 1055 N N . GLU A 1 134 ? 10.306 4.029 -1.889 1.00 89.88 134 GLU A N 1
ATOM 1056 C CA . GLU A 1 134 ? 10.792 4.439 -0.563 1.00 89.88 134 GLU A CA 1
ATOM 1057 C C . GLU A 1 134 ? 9.841 5.430 0.111 1.00 89.88 134 GLU A C 1
ATOM 1059 O O . GLU A 1 134 ? 9.596 5.353 1.311 1.00 89.88 134 GLU A O 1
ATOM 1064 N N . THR A 1 135 ? 9.208 6.301 -0.673 1.00 92.25 135 THR A N 1
ATOM 1065 C CA . THR A 1 135 ? 8.332 7.367 -0.157 1.00 92.25 135 THR A CA 1
ATOM 1066 C C . THR A 1 135 ? 6.907 6.923 0.170 1.00 92.25 135 THR A C 1
ATOM 1068 O O . THR A 1 135 ? 6.106 7.730 0.638 1.00 92.25 135 THR A O 1
ATOM 1071 N N . LEU A 1 136 ? 6.554 5.660 -0.089 1.00 93.81 136 LEU A N 1
ATOM 10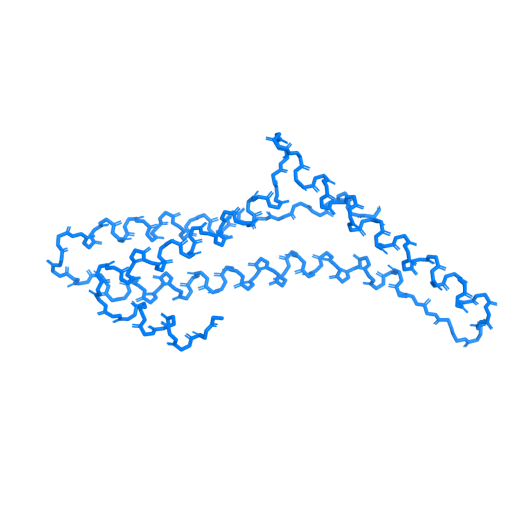72 C CA . LEU A 1 136 ? 5.193 5.177 0.129 1.00 93.81 136 LEU A CA 1
ATOM 1073 C C . LEU A 1 136 ? 4.837 5.162 1.620 1.00 93.81 136 LEU A C 1
ATOM 1075 O O . LEU A 1 136 ? 5.456 4.482 2.433 1.00 93.81 136 LEU A O 1
ATOM 1079 N N . THR A 1 137 ? 3.797 5.895 1.978 1.00 93.31 137 THR A N 1
ATOM 1080 C CA . THR A 1 137 ? 3.254 5.937 3.335 1.00 93.31 137 THR A CA 1
ATOM 1081 C C . THR A 1 137 ? 1.752 6.125 3.253 1.00 93.31 137 THR A C 1
ATOM 1083 O O . THR A 1 137 ? 1.287 6.700 2.271 1.00 93.31 137 THR A O 1
ATOM 1086 N N . ILE A 1 138 ? 1.015 5.662 4.258 1.00 93.12 138 ILE A N 1
ATOM 1087 C CA . ILE A 1 138 ? -0.390 5.995 4.506 1.00 93.12 138 ILE A CA 1
ATOM 1088 C C . ILE A 1 138 ? -0.423 6.606 5.899 1.00 93.12 138 ILE A C 1
ATOM 1090 O O . ILE A 1 138 ? 0.054 5.988 6.848 1.00 93.12 138 ILE A O 1
ATOM 1094 N N . ASP A 1 139 ? -0.952 7.822 6.014 1.00 89.88 139 ASP A N 1
ATOM 1095 C CA . ASP A 1 139 ? -1.094 8.461 7.316 1.00 89.88 139 ASP A CA 1
ATOM 1096 C C . ASP A 1 139 ? -2.207 7.765 8.109 1.00 89.88 139 ASP A C 1
ATOM 1098 O O . ASP A 1 139 ? -3.360 7.704 7.672 1.00 89.88 139 ASP A O 1
ATOM 1102 N N . THR A 1 140 ? -1.827 7.211 9.259 1.00 91.69 140 THR A N 1
ATOM 1103 C CA . THR A 1 140 ? -2.711 6.530 10.212 1.00 91.69 140 THR A CA 1
ATOM 1104 C C . THR A 1 140 ? -2.765 7.255 11.562 1.00 91.69 140 THR A C 1
ATOM 1106 O O . THR A 1 140 ? -3.231 6.686 12.552 1.00 91.69 140 THR A O 1
ATOM 1109 N N . SER A 1 141 ? -2.223 8.474 11.652 1.00 89.69 141 SER A N 1
ATOM 1110 C CA . SER A 1 141 ? -2.086 9.226 12.908 1.00 89.69 141 SER A CA 1
ATOM 1111 C C . SER A 1 141 ? -3.434 9.617 13.516 1.00 89.69 141 SER A C 1
ATOM 1113 O O . SER A 1 141 ? -3.576 9.618 14.736 1.00 89.69 141 SER A O 1
ATOM 1115 N N . LEU A 1 142 ? -4.436 9.865 12.669 1.00 90.62 142 LEU A N 1
ATOM 1116 C CA . LEU A 1 142 ? -5.804 10.226 13.055 1.00 90.62 142 LEU A CA 1
ATOM 1117 C C . LEU A 1 142 ? -6.721 9.014 13.288 1.00 90.62 142 LEU A C 1
ATOM 1119 O O . LEU A 1 142 ? -7.939 9.163 13.426 1.00 90.62 142 LEU A O 1
ATOM 1123 N N . TRP A 1 143 ? -6.170 7.800 13.290 1.00 92.94 143 TRP A N 1
ATOM 1124 C CA . TRP A 1 143 ? -6.966 6.608 13.552 1.00 92.94 143 TRP A CA 1
ATOM 1125 C C . TRP A 1 143 ? -7.205 6.440 15.056 1.00 92.94 143 TRP A C 1
ATOM 1127 O O . TRP A 1 143 ? -6.244 6.359 15.837 1.00 92.94 143 TRP A O 1
ATOM 1137 N N . PHE A 1 144 ? -8.505 6.290 15.341 1.00 83.94 144 PHE A N 1
ATOM 1138 C CA . PHE A 1 144 ? -9.286 6.128 16.580 1.00 83.94 144 PHE A CA 1
ATOM 1139 C C . PHE A 1 144 ? -9.623 7.392 17.361 1.00 83.94 144 PHE A C 1
ATOM 1141 O O . PHE A 1 144 ? -8.709 7.994 17.957 1.00 83.94 144 PHE A O 1
#

Organism: NCBI:txid798079

Foldseek 3Di:
DDPVVLLCLLQVLDPVSLVVLLVVLVVLLVVLVQCQDCPVVHNVVVVQVVLQVVLVVQVVVQVVVCVVVVPDHDDRSVVSQVVVCCCVFPVSLVVSLVVSVVSLVSNCVNLVPDPDPCSVVSPVSSVVSNVSSVVRGHDCPSHD